Protein AF-A0A7S4BC93-F1 (afdb_monomer)

Structure (mmCIF, N/CA/C/O backbone):
data_AF-A0A7S4BC93-F1
#
_entry.id   AF-A0A7S4BC93-F1
#
loop_
_atom_site.group_PDB
_atom_site.id
_atom_site.type_symbol
_atom_site.label_atom_id
_atom_site.label_alt_id
_atom_site.label_comp_id
_atom_site.label_asym_id
_atom_site.label_entity_id
_atom_site.label_seq_id
_atom_site.pdbx_PDB_ins_code
_atom_site.Cartn_x
_atom_site.Cartn_y
_atom_site.Cartn_z
_atom_site.occupancy
_atom_site.B_iso_or_equiv
_atom_site.auth_seq_id
_atom_site.auth_comp_id
_atom_site.auth_asym_id
_atom_site.auth_atom_id
_atom_site.pdbx_PDB_model_num
ATOM 1 N N . GLY A 1 1 ? -11.450 -10.265 55.838 1.00 36.72 1 GLY A N 1
ATOM 2 C CA . GLY A 1 1 ? -12.808 -9.869 55.427 1.00 36.72 1 GLY A CA 1
ATOM 3 C C . GLY A 1 1 ? -12.967 -10.226 53.973 1.00 36.72 1 GLY A C 1
ATOM 4 O O . GLY A 1 1 ? -12.224 -9.696 53.162 1.00 36.72 1 GLY A O 1
ATOM 5 N N . TYR A 1 2 ? -13.838 -11.182 53.669 1.00 34.00 2 TYR A N 1
ATOM 6 C CA . TYR A 1 2 ? -14.123 -11.602 52.301 1.00 34.00 2 TYR A CA 1
ATOM 7 C C . TYR A 1 2 ? -15.066 -10.569 51.685 1.00 34.00 2 TYR A C 1
ATOM 9 O O . TYR A 1 2 ? -16.214 -10.457 52.110 1.00 34.00 2 TYR A O 1
ATOM 17 N N . TRP A 1 3 ? -14.578 -9.777 50.733 1.00 39.34 3 TRP A N 1
ATOM 18 C CA . TRP A 1 3 ? -15.448 -8.915 49.944 1.00 39.34 3 TRP A CA 1
ATOM 19 C C . TRP A 1 3 ? -16.127 -9.789 48.897 1.00 39.34 3 TRP A C 1
ATOM 21 O O . TRP A 1 3 ? -15.547 -10.129 47.869 1.00 39.34 3 TRP A O 1
ATOM 31 N N . VAL A 1 4 ? -17.359 -10.190 49.198 1.00 39.31 4 VAL A N 1
ATOM 32 C CA . VAL A 1 4 ? -18.302 -10.693 48.202 1.00 39.31 4 VAL A CA 1
ATOM 33 C C . VAL A 1 4 ? -18.601 -9.506 47.290 1.00 39.31 4 VAL A C 1
ATOM 35 O O . VAL A 1 4 ? -19.403 -8.637 47.630 1.00 39.31 4 VAL A O 1
ATOM 38 N N . GLY A 1 5 ? -17.869 -9.410 46.181 1.00 39.06 5 GLY A N 1
ATOM 39 C CA . GLY A 1 5 ? -18.096 -8.411 45.148 1.00 39.06 5 GLY A CA 1
ATOM 40 C C . GLY A 1 5 ? -19.464 -8.649 44.530 1.00 39.06 5 GLY A C 1
ATOM 41 O O . GLY A 1 5 ? -19.600 -9.426 43.592 1.00 39.06 5 GLY A O 1
ATOM 42 N N . GLN A 1 6 ? -20.489 -8.000 45.085 1.00 41.88 6 GLN A N 1
ATOM 43 C CA . GLN A 1 6 ? -21.741 -7.758 44.387 1.00 41.88 6 GLN A CA 1
ATOM 44 C C . GLN A 1 6 ? -21.374 -7.141 43.040 1.00 41.88 6 GLN A C 1
ATOM 46 O O . GLN A 1 6 ? -20.970 -5.979 42.982 1.00 41.88 6 GLN A O 1
ATOM 51 N N . GLY A 1 7 ? -21.488 -7.933 41.974 1.00 43.62 7 GLY A N 1
ATOM 52 C CA . GLY A 1 7 ? -21.451 -7.456 40.603 1.00 43.62 7 GLY A CA 1
ATOM 53 C C . GLY A 1 7 ? -22.615 -6.499 40.411 1.00 43.62 7 GLY A C 1
ATOM 54 O O . GLY A 1 7 ? -23.691 -6.892 39.967 1.00 43.62 7 GLY A O 1
ATOM 55 N N . ARG A 1 8 ? -22.430 -5.237 40.810 1.00 50.50 8 ARG A N 1
ATOM 56 C CA . ARG A 1 8 ? -23.274 -4.152 40.336 1.00 50.50 8 ARG A CA 1
ATOM 57 C C . ARG A 1 8 ? -23.155 -4.219 38.825 1.00 50.50 8 ARG A C 1
ATOM 59 O O . ARG A 1 8 ? -22.052 -4.081 38.304 1.00 50.50 8 ARG A O 1
ATOM 66 N N . LEU A 1 9 ? -24.280 -4.470 38.161 1.00 54.12 9 LEU A N 1
ATOM 67 C CA . LEU A 1 9 ? -24.462 -4.266 36.729 1.00 54.12 9 LEU A CA 1
ATOM 68 C C . LEU A 1 9 ? -24.200 -2.780 36.459 1.00 54.12 9 LEU A C 1
ATOM 70 O O . LEU A 1 9 ? -25.117 -1.960 36.439 1.00 54.12 9 LEU A O 1
ATOM 74 N N . MET A 1 10 ? -22.924 -2.408 36.406 1.00 65.25 10 MET A N 1
ATOM 75 C CA . MET A 1 10 ? -22.499 -1.068 36.072 1.00 65.25 10 MET A CA 1
ATOM 76 C C . MET A 1 10 ? -22.606 -0.979 34.568 1.00 65.25 10 MET A C 1
ATOM 78 O O . MET A 1 10 ? -21.968 -1.720 33.827 1.00 65.25 10 MET A O 1
ATOM 82 N N . VAL A 1 11 ? -23.498 -0.105 34.143 1.00 79.12 11 VAL A N 1
ATOM 83 C CA . VAL A 1 11 ? -23.657 0.259 32.752 1.00 79.12 11 VAL A CA 1
ATOM 84 C C . VAL A 1 11 ? -22.346 0.916 32.313 1.00 79.12 11 VAL A C 1
ATOM 86 O O . VAL A 1 11 ? -21.963 1.948 32.860 1.00 79.12 11 VAL A O 1
ATOM 89 N N . VAL A 1 12 ? -21.637 0.290 31.377 1.00 86.69 12 VAL A N 1
ATOM 90 C CA . VAL A 1 12 ? -20.349 0.770 30.868 1.00 86.69 12 VAL A CA 1
ATOM 91 C C . VAL A 1 12 ? -20.496 1.277 29.444 1.00 86.69 12 VAL A C 1
ATOM 93 O O . VAL A 1 12 ? -21.192 0.692 28.610 1.00 86.69 12 VAL A O 1
ATOM 96 N N . TRP A 1 13 ? -19.806 2.372 29.165 1.00 87.25 13 TRP A N 1
ATOM 97 C CA . TRP A 1 13 ? -19.672 2.957 27.843 1.00 87.25 13 TRP A CA 1
ATOM 98 C C . TRP A 1 13 ? -18.297 2.621 27.283 1.00 87.25 13 TRP A C 1
ATOM 100 O O . TRP A 1 13 ? -17.294 2.724 27.984 1.00 87.25 13 TRP A O 1
ATOM 110 N N . PHE A 1 14 ? -18.230 2.223 26.021 1.00 86.69 14 PHE A N 1
ATOM 111 C CA . PHE A 1 14 ? -16.978 1.868 25.352 1.00 86.69 14 PHE A CA 1
ATOM 112 C C . PHE A 1 14 ? -17.053 2.226 23.867 1.00 86.69 14 PHE A C 1
ATOM 114 O O . PHE A 1 14 ? -18.133 2.437 23.313 1.00 86.69 14 PHE A O 1
ATOM 121 N N . CYS A 1 15 ? -15.902 2.290 23.204 1.00 86.38 15 CYS A N 1
ATOM 122 C CA . CYS A 1 15 ? -15.850 2.563 21.769 1.00 86.38 15 CYS A CA 1
ATOM 123 C C . CYS A 1 15 ? -16.003 1.294 20.942 1.00 86.38 15 CYS A C 1
ATOM 125 O O . CYS A 1 15 ? -15.464 0.246 21.297 1.00 86.38 15 CYS A O 1
ATOM 127 N N . GLY A 1 16 ? -16.705 1.393 19.814 1.00 81.69 16 GLY A N 1
ATOM 128 C CA . GLY A 1 16 ? -16.973 0.257 18.938 1.00 81.69 16 GLY A CA 1
ATOM 129 C C . GLY A 1 16 ? -15.733 -0.264 18.220 1.00 81.69 16 GLY A C 1
ATOM 130 O O . GLY A 1 16 ? -15.499 0.076 17.069 1.00 81.69 16 GLY A O 1
ATOM 131 N N . ARG A 1 17 ? -14.927 -1.095 18.880 1.00 77.38 17 ARG A N 1
ATOM 132 C CA . ARG A 1 17 ? -13.741 -1.723 18.279 1.00 77.38 17 ARG A CA 1
ATOM 133 C C . ARG A 1 17 ? -14.028 -3.169 17.851 1.00 77.38 17 ARG A C 1
ATOM 135 O O . ARG A 1 17 ? -14.886 -3.826 18.444 1.00 77.38 17 ARG A O 1
ATOM 142 N N . PRO A 1 18 ? -13.306 -3.700 16.850 1.00 73.56 18 PRO A N 1
ATOM 143 C CA . PRO A 1 18 ? -13.462 -5.092 16.424 1.00 73.56 18 PRO A CA 1
ATOM 144 C C . PRO A 1 18 ? -13.086 -6.107 17.521 1.00 73.56 18 PRO A C 1
ATOM 146 O O . PRO A 1 18 ? -13.543 -7.242 17.493 1.00 73.56 18 PRO A O 1
ATOM 149 N N . GLU A 1 19 ? -12.308 -5.726 18.539 1.00 76.25 19 GLU A N 1
ATOM 150 C CA . GLU A 1 19 ? -12.000 -6.627 19.666 1.00 76.25 19 GLU A CA 1
ATOM 151 C C . GLU A 1 19 ? -13.231 -6.977 20.525 1.00 76.25 19 GLU A C 1
ATOM 153 O O . GLU A 1 19 ? -13.278 -8.026 21.175 1.00 76.25 19 GLU A O 1
ATOM 158 N N . VAL A 1 20 ? -14.242 -6.105 20.536 1.00 77.19 20 VAL A N 1
ATOM 159 C CA . VAL A 1 20 ? -15.480 -6.298 21.304 1.00 77.19 20 VAL A CA 1
ATOM 160 C C . VAL A 1 20 ? -16.649 -6.731 20.430 1.00 77.19 20 VAL A C 1
ATOM 162 O O . VAL A 1 20 ? -17.611 -7.259 20.975 1.00 77.19 20 VAL A O 1
ATOM 165 N N . SER A 1 21 ? -16.568 -6.634 19.096 1.00 75.00 21 SER A N 1
ATOM 166 C CA . SER A 1 21 ? -17.629 -7.145 18.208 1.00 75.00 21 SER A CA 1
ATOM 167 C C . SER A 1 21 ? -17.919 -8.626 18.443 1.00 75.00 21 SER A C 1
ATOM 169 O O . SER A 1 21 ? -19.072 -9.046 18.365 1.00 75.00 21 SER A O 1
ATOM 171 N N . SER A 1 22 ? -16.905 -9.410 18.820 1.00 77.56 22 SER A N 1
ATOM 172 C CA . SER A 1 22 ? -17.056 -10.828 19.169 1.00 77.56 22 SER A CA 1
ATOM 173 C C . SER A 1 22 ? -17.971 -11.065 20.378 1.00 77.56 22 SER A C 1
ATOM 175 O O . SER A 1 22 ? -18.609 -12.109 20.452 1.00 77.56 22 SER A O 1
ATOM 177 N N . LEU A 1 23 ? -18.091 -10.102 21.300 1.00 76.25 23 LEU A N 1
ATOM 178 C CA . LEU A 1 23 ? -19.018 -10.177 22.443 1.00 76.25 23 LEU A CA 1
ATOM 179 C C . LEU A 1 23 ? -20.466 -9.872 22.054 1.00 76.25 23 LEU A C 1
ATOM 181 O O . LEU A 1 23 ? -21.392 -10.281 22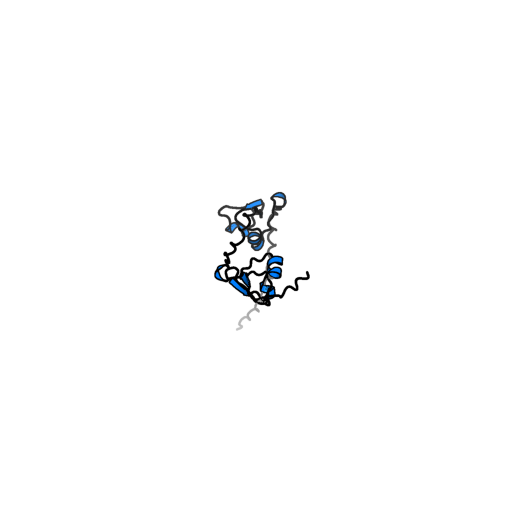.746 1.00 76.25 23 LEU A O 1
ATOM 185 N N . PHE A 1 24 ? -20.665 -9.183 20.931 1.00 74.50 24 PHE A N 1
ATOM 186 C CA . PHE A 1 24 ? -21.976 -8.815 20.397 1.00 74.50 24 PHE A CA 1
ATOM 187 C C . PHE A 1 24 ? -22.377 -9.702 19.212 1.00 74.50 24 PHE A C 1
ATOM 189 O O . PHE A 1 24 ? -23.042 -9.247 18.284 1.00 74.50 24 PHE A O 1
ATOM 196 N N . GLY A 1 25 ? -21.930 -10.963 19.203 1.00 73.38 25 GLY A N 1
ATOM 197 C CA . GLY A 1 25 ? -22.272 -11.920 18.147 1.00 73.38 25 GLY A CA 1
ATOM 198 C C . GLY A 1 25 ? -21.708 -11.561 16.769 1.00 73.38 25 GLY A C 1
ATOM 199 O O . GLY A 1 25 ? -22.291 -11.933 15.757 1.00 73.38 25 GLY A O 1
ATOM 200 N N . GLY A 1 26 ? -20.603 -10.812 16.717 1.00 70.56 26 GLY A N 1
ATOM 201 C CA . GLY A 1 26 ? -19.982 -10.369 15.467 1.00 70.56 26 GLY A CA 1
ATOM 202 C C . GLY A 1 26 ? -20.591 -9.095 14.878 1.00 70.56 26 GLY A C 1
ATOM 203 O O . GLY A 1 26 ? -20.310 -8.771 13.726 1.00 70.56 26 GLY A O 1
ATOM 204 N N . ALA A 1 27 ? -21.407 -8.358 15.639 1.00 75.88 27 ALA A N 1
ATOM 205 C CA . ALA A 1 27 ? -21.952 -7.082 15.186 1.00 75.88 27 ALA A CA 1
ATOM 206 C C . ALA A 1 27 ? -20.828 -6.101 14.811 1.00 75.88 27 ALA A C 1
ATOM 208 O O . ALA A 1 27 ? -19.894 -5.880 15.582 1.00 75.88 27 ALA A O 1
ATOM 209 N N . GLN A 1 28 ? -20.924 -5.486 13.630 1.00 76.31 28 GLN A N 1
ATOM 210 C CA . GLN A 1 28 ? -19.948 -4.500 13.173 1.00 76.31 28 GLN A CA 1
ATOM 211 C C . GLN A 1 28 ? -20.137 -3.189 13.949 1.00 76.31 28 GLN A C 1
ATOM 213 O O . GLN A 1 28 ? -21.048 -2.406 13.679 1.00 76.31 28 GLN A O 1
ATOM 218 N N . LEU A 1 29 ? -19.286 -2.965 14.948 1.00 81.00 29 LEU A N 1
ATOM 219 C CA . LEU A 1 29 ? -19.293 -1.752 15.761 1.00 81.00 29 LEU A CA 1
ATOM 220 C C . LEU A 1 29 ? -18.379 -0.695 15.129 1.00 81.00 29 LEU A C 1
ATOM 222 O O . LEU A 1 29 ? -17.313 -1.014 14.605 1.00 81.00 29 LEU A O 1
ATOM 226 N N . SER A 1 30 ? -18.799 0.571 15.157 1.00 78.75 30 SER A N 1
ATOM 227 C CA . SER A 1 30 ? -18.017 1.680 14.605 1.00 78.75 30 SER A CA 1
ATOM 228 C C . SER A 1 30 ? -17.053 2.254 15.653 1.00 78.75 30 SER A C 1
ATOM 230 O O . SER A 1 30 ? -17.512 2.647 16.728 1.00 78.75 30 SER A O 1
ATOM 232 N N . PRO A 1 31 ? -15.754 2.428 15.348 1.00 75.75 31 PRO A N 1
ATOM 233 C CA . PRO A 1 31 ? -14.762 2.902 16.326 1.00 75.75 31 PRO A CA 1
ATOM 234 C C . PRO A 1 31 ? -14.976 4.353 16.756 1.00 75.75 31 PRO A C 1
ATOM 236 O O . PRO A 1 31 ? -14.424 4.789 17.758 1.00 75.75 31 PRO A O 1
ATOM 239 N N . THR A 1 32 ? -15.802 5.092 16.019 1.00 74.62 32 THR A N 1
ATOM 240 C CA . THR A 1 32 ? -16.170 6.490 16.267 1.00 74.62 32 THR A CA 1
ATOM 241 C C . THR A 1 32 ? -17.426 6.646 17.124 1.00 74.62 32 THR A C 1
ATOM 243 O O . THR A 1 32 ? -17.792 7.771 17.458 1.00 74.62 32 THR A O 1
ATOM 246 N N . LYS A 1 33 ? -18.111 5.549 17.472 1.00 82.00 33 LYS A N 1
ATOM 247 C CA . LYS A 1 33 ? -19.345 5.578 18.264 1.00 82.00 33 LYS A CA 1
ATOM 248 C C . LYS A 1 33 ? -19.138 4.974 19.646 1.00 82.00 33 LYS A C 1
ATOM 250 O O . LYS A 1 33 ? -18.465 3.957 19.806 1.00 82.00 33 LYS A O 1
ATOM 255 N N . CYS A 1 34 ? -19.783 5.611 20.617 1.00 85.62 34 CYS A N 1
ATOM 256 C CA . CYS A 1 34 ? -19.936 5.112 21.972 1.00 85.62 34 CYS A CA 1
ATOM 257 C C . CYS A 1 34 ? -21.081 4.107 22.023 1.00 85.62 34 CYS A C 1
ATOM 259 O O . CYS A 1 34 ? -22.195 4.402 21.585 1.00 85.62 34 CYS A O 1
ATOM 261 N N . TYR A 1 35 ? -20.801 2.934 22.569 1.00 86.00 35 TYR A N 1
ATOM 262 C CA . TYR A 1 35 ? -21.761 1.863 22.766 1.00 86.00 35 TYR A CA 1
ATOM 263 C C . TYR A 1 35 ? -21.952 1.611 24.250 1.00 86.00 35 TYR A C 1
ATOM 265 O O . TYR A 1 35 ? -21.020 1.735 25.045 1.00 86.00 35 TYR A O 1
ATOM 273 N N . LEU A 1 36 ? -23.183 1.253 24.591 1.00 86.69 36 LEU A N 1
ATOM 274 C CA . LEU A 1 36 ? -23.588 0.909 25.936 1.00 86.69 36 LEU A CA 1
ATOM 275 C C . LEU A 1 36 ? -23.567 -0.603 26.110 1.00 86.69 36 LEU A C 1
ATOM 277 O O . LEU A 1 36 ? -24.177 -1.315 25.313 1.00 86.69 36 LEU A O 1
ATOM 281 N N . SER A 1 37 ? -22.929 -1.090 27.168 1.00 81.44 37 SER A N 1
ATOM 282 C CA . SER A 1 37 ? -23.080 -2.475 27.605 1.00 81.44 37 SER A CA 1
ATOM 283 C C . SER A 1 37 ? -23.462 -2.530 29.073 1.00 81.44 37 SER A C 1
ATOM 285 O O . SER A 1 37 ? -22.861 -1.868 29.912 1.00 81.44 37 SER A O 1
ATOM 287 N N . ALA A 1 38 ? -24.465 -3.347 29.378 1.00 81.12 38 ALA A N 1
ATOM 288 C CA . ALA A 1 38 ? -24.804 -3.729 30.746 1.00 81.12 38 ALA A CA 1
ATOM 289 C C . ALA A 1 38 ? -24.367 -5.171 31.063 1.00 81.12 38 ALA A C 1
ATOM 291 O O . ALA A 1 38 ? -24.518 -5.622 32.194 1.00 81.12 38 ALA A O 1
ATOM 292 N N . THR A 1 39 ? -23.868 -5.903 30.062 1.00 78.44 39 THR A N 1
ATOM 293 C CA . THR A 1 39 ? -23.514 -7.325 30.165 1.00 78.44 39 THR A CA 1
ATOM 294 C C . THR A 1 39 ? -22.013 -7.558 30.283 1.00 78.44 39 THR A C 1
ATOM 296 O O . THR A 1 39 ? -21.605 -8.623 30.731 1.00 78.44 39 THR A O 1
ATOM 299 N N . ILE A 1 40 ? -21.198 -6.581 29.883 1.00 77.94 40 ILE A N 1
ATOM 300 C CA . ILE A 1 40 ? -19.736 -6.675 29.878 1.00 77.94 40 ILE A CA 1
ATOM 301 C C . ILE A 1 40 ? -19.190 -5.985 31.127 1.00 77.94 40 ILE A C 1
ATOM 303 O O . ILE A 1 40 ? -19.606 -4.875 31.461 1.00 77.94 40 ILE A O 1
ATOM 307 N N . THR A 1 41 ? -18.249 -6.633 31.809 1.00 82.25 41 THR A N 1
ATOM 308 C CA . THR A 1 41 ? -17.568 -6.066 32.976 1.00 82.25 41 THR A CA 1
ATOM 309 C C . THR A 1 41 ? -16.392 -5.186 32.557 1.00 82.25 41 THR A C 1
ATOM 311 O O . THR A 1 41 ? -15.782 -5.370 31.504 1.00 82.25 41 THR A O 1
ATOM 314 N N . THR A 1 42 ? -16.034 -4.229 33.411 1.00 82.75 42 THR A N 1
ATOM 315 C CA . THR A 1 42 ? -14.859 -3.370 33.205 1.00 82.75 42 THR A CA 1
ATOM 316 C C . THR A 1 42 ? -13.561 -4.172 33.113 1.00 82.75 42 THR A C 1
ATOM 318 O O . THR A 1 42 ? -12.684 -3.808 32.341 1.00 82.75 42 THR A O 1
ATOM 321 N N . ASP A 1 43 ? -13.465 -5.277 33.857 1.00 82.69 43 ASP A N 1
ATOM 322 C CA . ASP A 1 43 ? -12.323 -6.198 33.848 1.00 82.69 43 ASP A CA 1
ATOM 323 C C . ASP A 1 43 ? -12.145 -6.884 32.482 1.00 82.69 43 ASP A C 1
ATOM 325 O O . ASP A 1 43 ? -11.041 -6.945 31.952 1.00 82.69 43 ASP A O 1
ATOM 329 N N . GLU A 1 44 ? -13.244 -7.301 31.841 1.00 83.19 44 GLU A N 1
ATOM 330 C CA . GLU A 1 44 ? -13.200 -7.919 30.510 1.00 83.19 44 GLU A CA 1
ATOM 331 C C . GLU A 1 44 ? -12.794 -6.921 29.414 1.00 83.19 44 GLU A C 1
ATOM 333 O O . GLU A 1 44 ? -12.141 -7.292 28.434 1.00 83.19 44 GLU A O 1
ATOM 338 N N . LEU A 1 45 ? -13.152 -5.645 29.585 1.00 80.56 45 LEU A N 1
ATOM 339 C CA . LEU A 1 45 ? -12.695 -4.560 28.716 1.00 80.56 45 LEU A CA 1
ATOM 340 C C . LEU A 1 45 ? -11.208 -4.260 28.953 1.00 80.56 45 LEU A C 1
ATOM 342 O O . LEU A 1 45 ? -10.445 -4.189 27.989 1.00 80.56 45 LEU A O 1
ATOM 346 N N . ASP A 1 46 ? -10.774 -4.150 30.208 1.00 82.44 46 ASP A N 1
ATOM 347 C CA . ASP A 1 46 ? -9.379 -3.866 30.570 1.00 82.44 46 ASP A CA 1
ATOM 348 C C . ASP A 1 46 ? -8.424 -4.982 30.114 1.00 82.44 46 ASP A C 1
ATOM 350 O O . ASP A 1 46 ? -7.406 -4.706 29.479 1.00 82.44 46 ASP A O 1
ATOM 354 N N . ALA A 1 47 ? -8.825 -6.248 30.274 1.00 83.50 47 ALA A N 1
ATOM 355 C CA . ALA A 1 47 ? -8.092 -7.417 29.780 1.00 83.50 47 ALA A CA 1
ATOM 356 C C . ALA A 1 47 ? -7.869 -7.401 28.256 1.00 83.50 47 ALA A C 1
ATOM 358 O O . ALA A 1 47 ? -6.953 -8.046 27.745 1.00 83.50 47 ALA A O 1
ATOM 359 N N . ARG A 1 48 ? -8.696 -6.657 27.515 1.00 79.00 48 ARG A N 1
ATOM 360 C CA . ARG A 1 48 ? -8.593 -6.467 26.059 1.00 79.00 48 ARG A CA 1
ATOM 361 C C . ARG A 1 48 ? -7.945 -5.136 25.680 1.00 79.00 48 ARG A C 1
ATOM 363 O O . ARG A 1 48 ? -7.968 -4.764 24.510 1.00 79.00 48 ARG A O 1
ATOM 370 N N . GLY A 1 49 ? -7.406 -4.398 26.651 1.00 80.88 49 GLY A N 1
ATOM 371 C CA . GLY A 1 49 ? -6.836 -3.066 26.449 1.00 80.88 49 GLY A CA 1
ATOM 372 C C . GLY A 1 49 ? -7.871 -2.030 26.007 1.00 80.88 49 GLY A C 1
ATOM 373 O O . GLY A 1 49 ? -7.527 -1.047 25.345 1.00 80.88 49 GLY A O 1
ATOM 374 N N . MET A 1 50 ? -9.150 -2.251 26.315 1.00 78.75 50 MET A N 1
ATOM 375 C CA . MET A 1 50 ? -10.234 -1.361 25.923 1.00 78.75 50 MET A CA 1
ATOM 376 C C . MET A 1 50 ? -10.435 -0.265 26.956 1.00 78.75 50 MET A C 1
ATOM 378 O O . MET A 1 50 ? -10.585 -0.511 28.151 1.00 78.75 50 MET A O 1
ATOM 382 N N . ARG A 1 51 ? -10.529 0.969 26.465 1.00 83.25 51 ARG A N 1
ATOM 383 C CA . ARG A 1 51 ? -10.920 2.103 27.294 1.00 83.25 51 ARG A CA 1
ATOM 384 C C . ARG A 1 51 ? -12.439 2.097 27.483 1.00 83.25 51 ARG A C 1
ATOM 386 O O . ARG A 1 51 ? -13.186 1.951 26.512 1.00 83.25 51 ARG A O 1
ATOM 393 N N . TRP A 1 52 ? -12.869 2.257 28.728 1.00 86.19 52 TRP A N 1
ATOM 394 C CA . TRP A 1 52 ? -14.270 2.270 29.129 1.00 86.19 52 TRP A CA 1
ATOM 395 C C . TRP A 1 52 ? -14.564 3.473 30.025 1.00 86.19 52 TRP A C 1
ATOM 397 O O . TRP A 1 52 ? -13.659 4.053 30.627 1.00 86.19 52 TRP A O 1
ATOM 407 N N . TRP A 1 53 ? -15.835 3.853 30.088 1.00 87.38 53 TRP A N 1
ATOM 408 C CA . TRP A 1 53 ? -16.328 5.001 30.839 1.00 87.38 53 TRP A CA 1
ATOM 409 C C . TRP A 1 53 ? -17.617 4.652 31.575 1.00 87.38 53 TRP A C 1
ATOM 411 O O . TRP A 1 53 ? -18.425 3.855 31.101 1.00 87.38 53 TRP A O 1
ATOM 421 N N . SER A 1 54 ? -17.828 5.274 32.729 1.00 85.56 54 SER A N 1
ATOM 422 C CA . SER A 1 54 ? -19.069 5.164 33.506 1.00 85.56 54 SER A CA 1
ATOM 423 C C . SER A 1 54 ? -20.219 6.003 32.944 1.00 85.56 54 SER A C 1
ATOM 425 O O . SER A 1 54 ? -21.374 5.752 33.281 1.00 85.56 54 SER A O 1
ATOM 427 N N . SER A 1 55 ? -19.921 6.972 32.075 1.00 81.62 55 SER A N 1
ATOM 428 C CA . SER A 1 55 ? -20.893 7.943 31.562 1.00 81.62 55 SER A 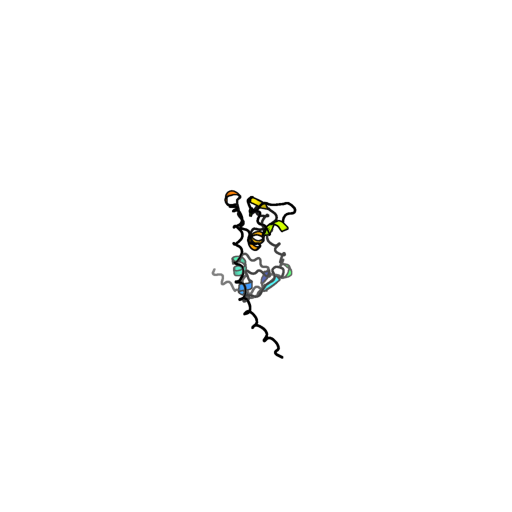CA 1
ATOM 429 C C . SER A 1 55 ? -20.750 8.139 30.053 1.00 81.62 55 SER A C 1
ATOM 431 O O . SER A 1 55 ? -19.645 8.074 29.511 1.00 81.62 55 SER A O 1
ATOM 433 N N . GLN A 1 56 ? -21.861 8.445 29.376 1.00 80.19 56 GLN A N 1
ATOM 434 C CA . GLN A 1 56 ? -21.861 8.727 27.939 1.00 80.19 56 GLN A CA 1
ATOM 435 C C . GLN A 1 56 ? -21.050 9.983 27.605 1.00 80.19 56 GLN A C 1
ATOM 437 O O . GLN A 1 56 ? -20.285 9.975 26.647 1.00 80.19 56 GLN A O 1
ATOM 442 N N . ASP A 1 57 ? -21.180 11.040 28.407 1.00 80.56 57 ASP A N 1
ATOM 443 C CA . ASP A 1 57 ? -20.485 12.319 28.204 1.00 80.56 57 ASP A CA 1
ATOM 444 C C . ASP A 1 57 ? -18.960 12.209 28.345 1.00 80.56 57 ASP A C 1
ATOM 446 O O . ASP A 1 57 ? -18.201 12.991 27.769 1.00 80.56 57 ASP A O 1
ATOM 450 N N . GLU A 1 58 ? -18.501 11.214 29.104 1.00 82.25 58 GLU A N 1
ATOM 451 C CA . GLU A 1 58 ? -17.081 10.906 29.262 1.00 82.25 58 GLU A CA 1
ATOM 452 C C . GLU A 1 58 ? -16.553 10.039 28.118 1.00 82.25 58 GLU A C 1
ATOM 454 O O . GLU A 1 58 ? -15.346 10.031 27.854 1.00 82.25 58 GLU A O 1
ATOM 459 N N . CYS A 1 59 ? -17.445 9.340 27.412 1.00 82.38 59 CYS A N 1
ATOM 460 C CA . CYS A 1 59 ? -17.076 8.481 26.309 1.00 82.38 59 CYS A CA 1
ATOM 461 C C . CYS A 1 59 ? -16.551 9.311 25.136 1.00 82.38 59 CYS A C 1
ATOM 463 O O . CYS A 1 59 ? -17.282 9.957 24.384 1.00 82.38 59 CYS A O 1
ATOM 465 N N . ARG A 1 60 ? -15.227 9.281 24.980 1.00 80.94 60 ARG A N 1
ATOM 466 C CA . ARG A 1 60 ? -14.512 9.961 23.904 1.00 80.94 60 ARG A CA 1
ATOM 467 C C . ARG A 1 60 ? -13.921 8.934 22.964 1.00 80.94 60 ARG A C 1
ATOM 469 O O . ARG A 1 60 ? -12.744 8.582 23.058 1.00 80.94 60 ARG A O 1
ATOM 476 N N . CYS A 1 61 ? -14.748 8.497 22.023 1.00 78.06 61 CYS A N 1
ATOM 477 C CA . CYS A 1 61 ? -14.286 7.755 20.862 1.00 78.06 61 CYS A CA 1
ATOM 478 C C . CYS A 1 61 ? -13.589 8.710 19.911 1.00 78.06 61 CYS A C 1
ATOM 480 O O . CYS A 1 61 ? -14.175 9.242 18.971 1.00 78.06 61 CYS A O 1
ATOM 482 N N . VAL A 1 62 ? -12.320 8.974 20.214 1.00 67.56 62 VAL A N 1
ATOM 483 C CA . VAL A 1 62 ? -11.435 9.653 19.277 1.00 67.56 62 VAL A CA 1
ATOM 484 C C . VAL A 1 62 ? -11.395 8.766 18.034 1.00 67.56 62 VAL A C 1
ATOM 486 O O . VAL A 1 62 ? -11.173 7.560 18.197 1.00 67.56 62 VAL A O 1
ATOM 4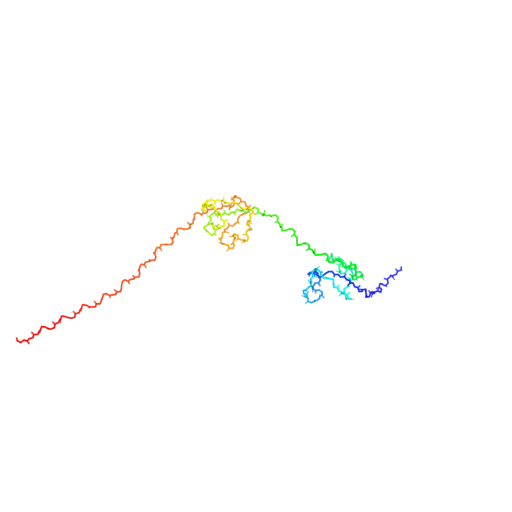89 N N . PRO A 1 63 ? -11.631 9.304 16.820 1.00 57.94 63 PRO A N 1
ATOM 490 C CA . PRO A 1 63 ? -11.349 8.551 15.611 1.00 57.94 63 PRO A CA 1
ATOM 491 C C . PRO A 1 63 ? -9.929 8.036 15.775 1.00 57.94 63 PRO A C 1
ATOM 493 O O . PRO A 1 63 ? -9.001 8.829 15.926 1.00 57.94 63 PRO A O 1
ATOM 496 N N . THR A 1 64 ? -9.775 6.716 15.874 1.00 52.12 64 THR A N 1
ATOM 497 C CA . THR A 1 64 ? -8.449 6.120 15.857 1.00 52.12 64 THR A CA 1
ATOM 498 C C . THR A 1 64 ? -7.910 6.540 14.509 1.00 52.12 64 THR A C 1
ATOM 500 O O . THR A 1 64 ? -8.412 6.077 13.483 1.00 52.12 64 THR A O 1
ATOM 503 N N . THR A 1 65 ? -7.015 7.530 14.498 1.00 50.62 65 THR A N 1
ATOM 504 C CA . THR A 1 65 ? -6.322 7.917 13.282 1.00 50.62 65 THR A CA 1
ATOM 505 C C . THR A 1 65 ? -5.815 6.608 12.699 1.00 50.62 65 THR A C 1
ATOM 507 O O . THR A 1 65 ? -5.230 5.819 13.457 1.00 50.62 65 THR A O 1
ATOM 510 N N . PRO A 1 66 ? -6.134 6.299 11.427 1.00 52.91 66 PRO A N 1
ATOM 511 C CA . PRO A 1 66 ? -5.613 5.092 10.814 1.00 52.91 66 PRO A CA 1
ATOM 512 C C . PRO A 1 66 ? -4.108 5.061 11.099 1.00 52.91 66 PRO A C 1
ATOM 514 O O . PRO A 1 66 ? -3.484 6.133 11.089 1.00 52.91 66 PRO A O 1
ATOM 517 N N . PRO A 1 67 ? -3.547 3.892 11.468 1.00 51.81 67 PRO A N 1
ATOM 518 C CA . PRO A 1 67 ? -2.123 3.795 11.747 1.00 51.81 67 PRO A CA 1
ATOM 519 C C . PRO A 1 67 ? -1.373 4.492 10.608 1.00 51.81 67 PRO A C 1
ATOM 521 O O . PRO A 1 67 ? -1.797 4.343 9.457 1.00 51.81 67 PRO A O 1
ATOM 524 N N . PRO A 1 68 ? -0.342 5.305 10.908 1.00 50.94 68 PRO A N 1
ATOM 525 C CA . PRO A 1 68 ? 0.404 5.988 9.864 1.00 50.94 68 PRO A CA 1
ATOM 526 C C . PRO A 1 68 ? 0.801 4.933 8.839 1.00 50.94 68 PRO A C 1
ATOM 528 O O . PRO A 1 68 ? 1.377 3.909 9.220 1.00 50.94 68 PRO A O 1
ATOM 531 N N . SER A 1 69 ? 0.409 5.141 7.576 1.00 52.97 69 SER A N 1
ATOM 532 C CA . SER A 1 69 ? 0.799 4.238 6.500 1.00 52.97 69 SER A CA 1
ATOM 533 C C . SER A 1 69 ? 2.300 3.994 6.637 1.00 52.97 69 SER A C 1
ATOM 535 O O . SER A 1 69 ? 3.040 4.966 6.841 1.00 52.97 69 SER A O 1
ATOM 537 N N . PRO A 1 70 ? 2.753 2.727 6.622 1.00 57.72 70 PRO A N 1
ATOM 538 C CA . PRO A 1 70 ? 4.171 2.438 6.732 1.00 57.72 70 PRO A CA 1
ATOM 539 C C . PRO A 1 70 ? 4.920 3.280 5.693 1.00 57.72 70 PRO A C 1
ATOM 541 O O . PRO A 1 70 ? 4.379 3.516 4.607 1.00 57.72 70 PRO A O 1
ATOM 544 N N . PRO A 1 71 ? 6.127 3.775 6.021 1.00 61.38 71 PRO A N 1
ATOM 545 C CA . PRO A 1 71 ? 6.880 4.580 5.079 1.00 61.38 71 PRO A CA 1
ATOM 546 C C . PRO A 1 71 ? 7.032 3.807 3.764 1.00 61.38 71 PRO A C 1
ATOM 548 O O . PRO A 1 71 ? 7.161 2.576 3.810 1.00 61.38 71 PRO A O 1
ATOM 551 N N . PRO A 1 72 ? 7.010 4.508 2.618 1.00 63.72 72 PRO A N 1
ATOM 552 C CA . PRO A 1 72 ? 7.192 3.892 1.315 1.00 63.72 72 PRO A CA 1
ATOM 553 C C . PRO A 1 72 ? 8.410 2.972 1.342 1.00 63.72 72 PRO A C 1
ATOM 555 O O . PRO A 1 72 ? 9.542 3.412 1.571 1.00 63.72 72 PRO A O 1
ATOM 558 N N . GLN A 1 73 ? 8.169 1.669 1.203 1.00 73.50 73 GLN A N 1
ATOM 559 C CA . GLN A 1 73 ? 9.249 0.699 1.237 1.00 73.50 73 GLN A CA 1
ATOM 560 C C . GLN A 1 73 ? 9.989 0.782 -0.087 1.00 73.50 73 GLN A C 1
ATOM 562 O O . GLN A 1 73 ? 9.375 0.717 -1.147 1.00 73.50 73 GLN A O 1
ATOM 567 N N . LYS A 1 74 ? 11.315 0.920 -0.019 1.00 84.12 74 LYS A N 1
ATOM 568 C CA . LYS A 1 74 ? 12.153 0.825 -1.209 1.00 84.12 74 LYS A CA 1
ATOM 569 C C . LYS A 1 74 ? 11.970 -0.566 -1.804 1.00 84.12 74 LYS A C 1
ATOM 571 O O . LYS A 1 74 ? 12.394 -1.547 -1.193 1.00 84.12 74 LYS A O 1
ATOM 576 N N . ILE A 1 75 ? 11.371 -0.638 -2.980 1.00 87.69 75 ILE A N 1
ATOM 577 C CA . ILE A 1 75 ? 11.254 -1.881 -3.735 1.00 87.69 75 ILE A CA 1
ATOM 578 C C . ILE A 1 75 ? 12.192 -1.853 -4.932 1.00 87.69 75 ILE A C 1
ATOM 580 O O . ILE A 1 75 ? 12.509 -0.783 -5.452 1.00 87.69 75 ILE A O 1
ATOM 584 N N . TYR A 1 76 ? 12.619 -3.031 -5.366 1.00 88.12 76 TYR A N 1
ATOM 585 C CA . TYR A 1 76 ? 13.416 -3.238 -6.569 1.00 88.12 76 TYR A CA 1
ATOM 586 C C . TYR A 1 76 ? 12.642 -4.128 -7.535 1.00 88.12 76 TYR A C 1
ATOM 588 O O . TYR A 1 76 ? 11.991 -5.074 -7.105 1.00 88.12 76 TYR A O 1
ATOM 596 N N . PHE A 1 77 ? 12.694 -3.846 -8.827 1.00 88.38 77 PHE A N 1
ATOM 597 C CA . PHE A 1 77 ? 12.009 -4.630 -9.854 1.00 88.38 77 PHE A CA 1
ATOM 598 C C . PHE A 1 77 ? 12.760 -4.510 -11.180 1.00 88.38 77 PHE A C 1
ATOM 600 O O . PHE A 1 77 ? 13.519 -3.563 -11.409 1.00 88.38 77 PHE A O 1
ATOM 607 N N . CYS A 1 78 ? 12.545 -5.477 -12.061 1.00 87.69 78 CYS A N 1
ATOM 608 C CA . CYS A 1 78 ? 13.111 -5.449 -13.405 1.00 87.69 78 CYS A CA 1
ATOM 609 C C . CYS A 1 78 ? 12.247 -4.601 -14.332 1.00 87.69 78 CYS A C 1
ATOM 611 O O . CYS A 1 78 ? 11.024 -4.594 -14.192 1.00 87.69 78 CYS A O 1
ATOM 613 N N . GLY A 1 79 ? 12.868 -3.895 -15.281 1.00 84.12 79 GLY A N 1
ATOM 614 C CA . GLY A 1 79 ? 12.180 -2.975 -16.193 1.00 84.12 79 GLY A CA 1
ATOM 615 C C . GLY A 1 79 ? 11.315 -3.659 -17.260 1.00 84.12 79 GLY A C 1
ATOM 616 O O . GLY A 1 79 ? 11.490 -3.404 -18.451 1.00 84.12 79 GLY A O 1
ATOM 617 N N . GLN A 1 80 ? 10.410 -4.552 -16.855 1.00 82.56 80 GLN A N 1
ATOM 618 C CA . GLN A 1 80 ? 9.482 -5.267 -17.734 1.00 82.56 80 GLN A CA 1
ATOM 619 C C . GLN A 1 80 ? 8.454 -4.316 -18.357 1.00 82.56 80 GLN A C 1
ATOM 621 O O . GLN A 1 80 ? 8.120 -3.288 -17.767 1.00 82.56 80 GLN A O 1
ATOM 626 N N . SER A 1 81 ? 7.935 -4.664 -19.538 1.00 82.44 81 SER A N 1
ATOM 627 C CA . SER A 1 81 ? 6.994 -3.828 -20.303 1.00 82.44 81 SER A CA 1
ATOM 628 C C . SER A 1 81 ? 5.745 -3.435 -19.518 1.00 82.44 81 SER A C 1
ATOM 630 O O . SER A 1 81 ? 5.207 -2.343 -19.700 1.00 82.44 81 SER A O 1
ATOM 632 N N . GLU A 1 82 ? 5.323 -4.295 -18.601 1.00 82.69 82 GLU A N 1
ATOM 633 C CA . GLU A 1 82 ? 4.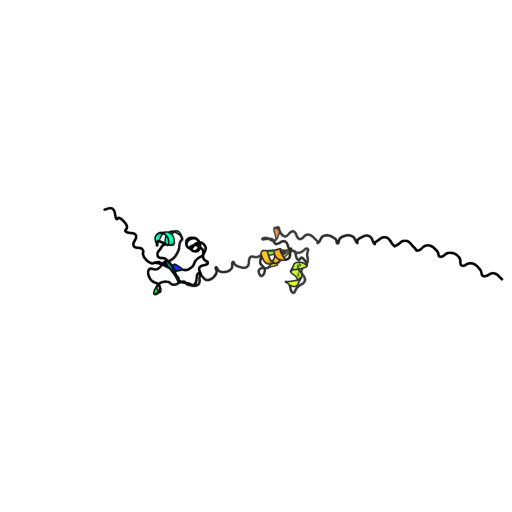126 -4.144 -17.789 1.00 82.69 82 GLU A CA 1
ATOM 634 C C . GLU A 1 82 ? 4.217 -2.932 -16.870 1.00 82.69 82 GLU A C 1
ATOM 636 O O . GLU A 1 82 ? 3.193 -2.324 -16.605 1.00 82.69 82 GLU A O 1
ATOM 641 N N . VAL A 1 83 ? 5.415 -2.512 -16.453 1.00 83.31 83 VAL A N 1
ATOM 642 C CA . VAL A 1 83 ? 5.605 -1.316 -15.614 1.00 83.31 83 VAL A CA 1
ATOM 643 C C . VAL A 1 83 ? 6.004 -0.076 -16.407 1.00 83.31 83 VAL A C 1
ATOM 645 O O . VAL A 1 83 ? 6.078 1.001 -15.833 1.00 83.31 83 VAL A O 1
ATOM 648 N N . TRP A 1 84 ? 6.226 -0.167 -17.723 1.00 84.81 84 TRP A N 1
ATOM 649 C CA . TRP A 1 84 ? 6.680 0.980 -18.529 1.00 84.81 84 TRP A CA 1
ATOM 650 C C . TRP A 1 84 ? 5.703 2.154 -18.492 1.00 84.81 84 TRP A C 1
ATOM 652 O O . TRP A 1 84 ? 6.127 3.300 -18.531 1.00 84.81 84 TRP A O 1
ATOM 662 N N . HIS A 1 85 ? 4.405 1.876 -18.373 1.00 83.38 85 HIS A N 1
ATOM 663 C CA . HIS A 1 85 ? 3.373 2.908 -18.282 1.00 83.38 85 HIS A CA 1
ATOM 664 C C . HIS A 1 85 ? 3.405 3.700 -16.963 1.00 83.38 85 HIS A C 1
ATOM 666 O O . HIS A 1 85 ? 2.746 4.732 -16.864 1.00 83.38 85 HIS A O 1
ATOM 672 N N . LEU A 1 86 ? 4.153 3.224 -15.962 1.00 83.62 86 LEU A N 1
ATOM 673 C CA . LEU A 1 86 ? 4.342 3.896 -14.678 1.00 83.62 86 LEU A CA 1
ATOM 674 C C . LEU A 1 86 ? 5.515 4.887 -14.692 1.00 83.62 86 LEU A C 1
ATOM 676 O O . LEU A 1 86 ? 5.673 5.641 -13.736 1.00 83.62 86 LEU A O 1
ATOM 680 N N . PHE A 1 87 ? 6.345 4.884 -15.743 1.00 82.88 87 PHE A N 1
ATOM 681 C CA . PHE A 1 87 ? 7.542 5.717 -15.836 1.00 82.88 87 PHE A CA 1
ATOM 682 C C . PHE A 1 87 ? 7.501 6.601 -17.086 1.00 82.88 87 PHE A C 1
ATOM 684 O O . PHE A 1 87 ? 7.358 6.116 -18.204 1.00 82.88 87 PHE A O 1
ATOM 691 N N . ASP A 1 88 ? 7.725 7.906 -16.915 1.00 82.44 88 ASP A N 1
ATOM 692 C CA . ASP A 1 88 ? 7.852 8.866 -18.026 1.00 82.44 88 ASP A CA 1
ATOM 693 C C . ASP A 1 88 ? 9.153 8.710 -18.837 1.00 82.44 88 ASP A C 1
ATOM 695 O O . ASP A 1 88 ? 9.359 9.378 -19.853 1.00 82.44 88 ASP A O 1
ATOM 699 N N . TYR A 1 89 ? 10.062 7.842 -18.390 1.00 80.31 89 TYR A N 1
ATOM 700 C CA . TYR A 1 89 ? 11.339 7.572 -19.038 1.00 80.31 89 TYR A CA 1
ATOM 701 C C . TYR A 1 89 ? 11.459 6.106 -19.444 1.00 80.31 89 TYR A C 1
ATOM 703 O O . TYR A 1 89 ? 10.848 5.206 -18.872 1.00 80.31 89 TYR A O 1
ATOM 711 N N . LYS A 1 90 ? 12.289 5.863 -20.459 1.00 79.69 90 LYS A N 1
ATOM 712 C CA . LYS A 1 90 ? 12.506 4.525 -20.999 1.00 79.69 90 LYS A CA 1
ATOM 713 C C . LYS A 1 90 ? 13.291 3.676 -19.996 1.00 79.69 90 LYS A C 1
ATOM 715 O O . LYS A 1 90 ? 14.440 3.994 -19.691 1.00 79.69 90 LYS A O 1
ATOM 720 N N . ILE A 1 91 ? 12.677 2.595 -19.526 1.00 84.25 91 ILE A N 1
ATOM 721 C CA . ILE A 1 91 ? 13.315 1.572 -18.694 1.00 84.25 91 ILE A CA 1
ATOM 722 C C . ILE A 1 91 ? 13.613 0.317 -19.517 1.00 84.25 91 ILE A C 1
ATOM 724 O O . ILE A 1 91 ? 12.925 0.020 -20.493 1.00 84.25 91 ILE A O 1
ATOM 728 N N . GLU A 1 92 ? 14.678 -0.394 -19.153 1.00 82.50 92 GLU A N 1
ATOM 729 C CA . GLU A 1 92 ? 15.150 -1.581 -19.866 1.00 82.50 92 GLU A CA 1
ATOM 730 C C . GLU A 1 92 ? 14.845 -2.867 -19.084 1.00 82.50 92 GLU A C 1
ATOM 732 O O . GLU A 1 92 ? 15.068 -2.920 -17.874 1.00 82.50 92 GLU A O 1
ATOM 737 N N . PRO A 1 93 ? 14.418 -3.951 -19.751 1.00 80.38 93 PRO A N 1
ATOM 738 C CA . PRO A 1 93 ? 14.033 -5.193 -19.075 1.00 80.38 93 PRO A CA 1
ATOM 739 C C . PRO A 1 93 ? 15.195 -5.897 -18.371 1.00 80.38 93 PRO A C 1
ATOM 741 O O . PRO A 1 93 ? 14.974 -6.664 -17.442 1.00 80.38 93 PRO A O 1
ATOM 744 N N . THR A 1 94 ? 16.432 -5.618 -18.781 1.00 81.75 94 THR A N 1
ATOM 745 C CA . THR A 1 94 ? 17.660 -6.191 -18.211 1.00 81.75 94 THR A CA 1
ATOM 746 C C . THR A 1 94 ? 18.218 -5.394 -17.037 1.00 81.75 94 THR A C 1
ATOM 748 O O . THR A 1 94 ? 19.221 -5.793 -16.450 1.00 81.75 94 THR A O 1
ATOM 751 N N . SER A 1 95 ? 17.609 -4.256 -16.713 1.00 84.69 95 SER A N 1
ATOM 752 C CA . SER A 1 95 ? 18.101 -3.340 -15.691 1.00 84.69 95 SER A CA 1
ATOM 753 C C . SER A 1 95 ? 17.209 -3.400 -14.457 1.00 84.69 95 SER A C 1
ATOM 755 O O . SER A 1 95 ? 15.980 -3.459 -14.555 1.00 84.69 95 SER A O 1
ATOM 757 N N . CYS A 1 96 ? 17.843 -3.383 -13.284 1.00 87.25 96 CYS A N 1
ATOM 758 C CA . CYS A 1 96 ? 17.140 -3.322 -12.013 1.00 87.25 96 CYS A CA 1
ATOM 759 C C . CYS A 1 96 ? 16.848 -1.869 -11.638 1.00 87.25 96 CYS A C 1
ATOM 761 O O . CYS A 1 96 ? 17.771 -1.064 -11.478 1.00 87.25 96 CYS A O 1
ATOM 763 N N . TYR A 1 97 ? 15.574 -1.548 -11.450 1.00 88.06 97 TYR A N 1
ATOM 764 C CA . TYR A 1 97 ? 15.110 -0.234 -11.024 1.00 88.06 97 TYR A CA 1
ATOM 765 C C . TYR A 1 97 ? 14.598 -0.305 -9.592 1.00 88.06 97 TYR A C 1
ATOM 767 O O . TYR A 1 97 ? 14.199 -1.365 -9.112 1.00 88.06 97 TYR A O 1
ATOM 775 N N . PHE A 1 98 ? 14.621 0.829 -8.893 1.00 88.06 98 PHE A N 1
ATOM 776 C CA . PHE A 1 98 ? 14.002 0.950 -7.580 1.00 88.06 98 PHE A CA 1
ATOM 777 C C . PHE A 1 98 ? 12.958 2.057 -7.587 1.00 88.06 98 PHE A C 1
ATOM 779 O O . PHE A 1 98 ? 13.125 3.072 -8.261 1.00 88.06 98 PHE A O 1
ATOM 786 N N . SER A 1 99 ? 11.901 1.875 -6.802 1.00 84.00 99 SER A N 1
ATOM 787 C CA . SER A 1 99 ? 10.906 2.912 -6.552 1.00 84.00 99 SER A CA 1
ATOM 788 C C . SER A 1 99 ? 10.574 2.971 -5.067 1.00 84.00 99 SER A C 1
ATOM 790 O O . SER A 1 99 ? 10.631 1.965 -4.357 1.00 84.00 99 SER A O 1
ATOM 792 N N . TYR A 1 100 ? 10.268 4.179 -4.607 1.00 82.50 100 TYR A N 1
ATOM 793 C CA . TYR A 1 100 ? 9.648 4.431 -3.310 1.00 82.50 100 TYR A CA 1
ATOM 794 C C . TYR A 1 100 ? 8.149 4.711 -3.468 1.00 82.50 100 TYR A C 1
ATOM 796 O O . TYR A 1 100 ? 7.425 4.734 -2.488 1.00 82.50 100 TYR A O 1
ATOM 804 N N . GLU A 1 101 ? 7.664 4.952 -4.681 1.00 82.00 101 GLU A N 1
ATOM 805 C CA . GLU A 1 101 ? 6.285 5.396 -4.896 1.00 82.00 101 GLU A CA 1
ATOM 806 C C . GLU A 1 101 ? 5.304 4.228 -4.982 1.00 82.00 101 GLU A C 1
ATOM 808 O O . GLU A 1 101 ? 4.144 4.378 -4.615 1.00 82.00 101 GLU A O 1
ATOM 813 N N . PHE A 1 102 ? 5.780 3.056 -5.408 1.00 81.75 102 PHE A N 1
ATOM 814 C CA . PHE A 1 102 ? 4.943 1.879 -5.614 1.00 81.75 102 PHE A CA 1
ATOM 815 C C . PHE A 1 102 ? 5.152 0.835 -4.524 1.00 81.75 102 PHE A C 1
ATOM 817 O O . PHE A 1 102 ? 6.275 0.577 -4.080 1.00 81.75 102 PHE A O 1
ATOM 824 N N . SER A 1 103 ? 4.066 0.176 -4.132 1.00 82.88 103 SER A N 1
ATOM 825 C CA . SER A 1 103 ? 4.115 -0.958 -3.216 1.00 82.88 103 SER A CA 1
ATOM 826 C C . SER A 1 103 ? 4.496 -2.242 -3.948 1.00 82.88 103 SER A C 1
ATOM 828 O O . SER A 1 103 ? 4.177 -2.443 -5.120 1.00 82.88 103 SER A O 1
ATOM 830 N N . ARG A 1 104 ? 5.077 -3.197 -3.211 1.00 82.12 104 ARG A N 1
ATOM 831 C CA . ARG A 1 104 ? 5.337 -4.556 -3.717 1.00 82.12 104 ARG A CA 1
ATOM 832 C C . ARG A 1 104 ? 4.094 -5.195 -4.343 1.00 82.12 104 ARG A C 1
ATOM 834 O O . ARG A 1 104 ? 4.201 -5.862 -5.363 1.00 82.12 104 ARG A O 1
ATOM 841 N N . GLN A 1 105 ? 2.937 -4.999 -3.711 1.00 82.38 105 GLN A N 1
ATOM 842 C CA . GLN A 1 105 ? 1.669 -5.565 -4.159 1.00 82.38 105 GLN A CA 1
ATOM 843 C C . GLN A 1 105 ? 1.261 -5.015 -5.532 1.00 82.38 105 GLN A C 1
ATOM 845 O O . GLN A 1 105 ? 0.890 -5.797 -6.392 1.00 82.38 105 GLN A O 1
ATOM 850 N N . GLU A 1 106 ? 1.383 -3.701 -5.741 1.00 84.31 106 GLU A N 1
ATOM 851 C CA . GLU A 1 106 ? 0.979 -3.029 -6.984 1.00 84.31 106 GLU A CA 1
ATOM 852 C C . GLU A 1 106 ? 1.810 -3.506 -8.176 1.00 84.31 106 GLU A C 1
ATOM 854 O O . GLU A 1 106 ? 1.262 -3.858 -9.212 1.00 84.31 106 GLU A O 1
ATOM 859 N N . ILE A 1 107 ? 3.132 -3.600 -8.012 1.00 84.19 107 ILE A N 1
ATOM 860 C CA . ILE A 1 107 ? 4.016 -4.077 -9.084 1.00 84.19 107 ILE A CA 1
ATOM 861 C C . ILE A 1 107 ? 3.854 -5.589 -9.313 1.00 84.19 107 ILE A C 1
ATOM 863 O O . ILE A 1 107 ? 3.894 -6.054 -10.451 1.00 84.19 107 ILE A O 1
ATOM 867 N N . SER A 1 108 ? 3.615 -6.363 -8.249 1.00 83.31 108 SER A N 1
ATOM 868 C CA . SER A 1 108 ? 3.380 -7.805 -8.363 1.00 83.31 108 SER A CA 1
ATOM 869 C C . SER A 1 108 ? 2.035 -8.148 -9.009 1.00 83.31 108 SER A C 1
ATOM 871 O O . SER A 1 108 ? 1.941 -9.199 -9.639 1.00 83.31 108 SER A O 1
ATOM 873 N N . ASP A 1 109 ? 1.014 -7.298 -8.871 1.00 85.81 109 ASP A N 1
ATOM 874 C CA . ASP A 1 109 ? -0.295 -7.456 -9.528 1.00 85.81 109 ASP A CA 1
ATOM 875 C C . ASP A 1 109 ? -0.184 -7.293 -11.053 1.00 85.81 109 ASP A C 1
ATOM 877 O O . ASP A 1 109 ? -0.861 -7.980 -11.813 1.00 85.81 109 ASP A O 1
ATOM 881 N N . LEU A 1 110 ? 0.777 -6.479 -11.504 1.00 85.06 110 LEU A N 1
ATOM 882 C CA . LEU A 1 110 ? 1.140 -6.337 -12.916 1.00 85.06 110 LEU A CA 1
ATOM 883 C C . LEU A 1 110 ? 1.925 -7.540 -13.469 1.00 85.06 110 LEU A C 1
ATOM 885 O O . LEU A 1 110 ? 2.250 -7.557 -14.652 1.00 85.06 110 LEU A O 1
ATOM 889 N N . GLY A 1 111 ? 2.240 -8.541 -12.640 1.00 82.62 111 GLY A N 1
ATOM 890 C CA . GLY A 1 111 ? 3.000 -9.728 -13.042 1.00 82.62 111 GLY A CA 1
ATOM 891 C C . GLY A 1 111 ? 4.520 -9.546 -13.026 1.00 82.62 111 GLY A C 1
ATOM 892 O O . GLY A 1 111 ? 5.244 -10.411 -13.517 1.00 82.62 111 GLY A O 1
ATOM 893 N N . VAL A 1 112 ? 5.022 -8.455 -12.440 1.00 84.31 112 VAL A N 1
ATOM 894 C CA . VAL A 1 112 ? 6.461 -8.187 -12.338 1.00 84.31 112 VAL A CA 1
ATOM 895 C C . VAL A 1 112 ? 6.994 -8.656 -10.988 1.00 84.31 112 VAL A C 1
ATOM 897 O O . VAL A 1 112 ? 6.433 -8.357 -9.934 1.00 84.31 112 VAL A O 1
ATOM 900 N N . GLU A 1 113 ? 8.106 -9.391 -11.005 1.00 85.06 113 GLU A N 1
ATOM 901 C CA . GLU A 1 113 ? 8.756 -9.851 -9.780 1.00 85.06 113 GLU A CA 1
ATOM 902 C C . GLU A 1 113 ? 9.418 -8.677 -9.039 1.00 85.06 113 GLU A C 1
ATOM 904 O O . GLU A 1 113 ? 10.152 -7.873 -9.622 1.00 85.06 113 GLU A O 1
ATOM 909 N N . VAL A 1 114 ? 9.126 -8.570 -7.739 1.00 86.62 114 VAL A N 1
ATOM 910 C CA . VAL A 1 114 ? 9.580 -7.473 -6.878 1.00 86.62 114 VAL A CA 1
ATOM 911 C C . VAL A 1 114 ? 10.470 -8.003 -5.766 1.00 86.62 114 VAL A C 1
ATOM 913 O O . VAL A 1 114 ? 10.108 -8.932 -5.036 1.00 86.62 114 VAL A O 1
ATOM 916 N N . TYR A 1 115 ? 11.586 -7.319 -5.566 1.00 85.62 115 TYR A N 1
ATOM 917 C CA . TYR A 1 115 ? 12.641 -7.659 -4.632 1.00 85.62 115 TYR A CA 1
ATOM 918 C C . TYR A 1 115 ? 12.800 -6.593 -3.548 1.00 85.62 115 TYR A C 1
ATOM 920 O O . TYR A 1 115 ? 12.562 -5.403 -3.754 1.00 85.62 115 TYR A O 1
ATOM 928 N N . LEU A 1 116 ? 13.235 -7.034 -2.368 1.00 83.50 116 LEU A N 1
ATOM 929 C CA . LEU A 1 116 ? 13.535 -6.153 -1.233 1.00 83.50 116 LEU A CA 1
ATOM 930 C C . LEU A 1 116 ? 14.944 -5.553 -1.316 1.00 83.50 116 LEU A C 1
ATOM 932 O O . LEU A 1 116 ? 15.212 -4.513 -0.719 1.00 83.50 116 LEU A O 1
ATOM 936 N N . THR A 1 117 ? 15.850 -6.198 -2.053 1.00 83.19 117 THR A N 1
ATOM 937 C CA . THR A 1 117 ? 17.217 -5.718 -2.270 1.00 83.19 117 THR A CA 1
ATOM 938 C C . THR A 1 117 ? 17.600 -5.854 -3.738 1.00 83.19 117 THR A C 1
ATOM 940 O O . THR A 1 117 ? 17.101 -6.733 -4.441 1.00 83.19 117 THR A O 1
ATOM 943 N N . SER A 1 118 ? 18.516 -5.000 -4.198 1.00 82.88 118 SER A N 1
ATOM 944 C CA . SER A 1 118 ? 19.047 -5.042 -5.566 1.00 82.88 118 SER A CA 1
ATOM 945 C C . SER A 1 118 ? 19.801 -6.335 -5.882 1.00 82.88 118 SER A C 1
ATOM 947 O O . SER A 1 118 ? 19.920 -6.695 -7.043 1.00 82.88 118 SER A O 1
ATOM 949 N N . GLU A 1 119 ? 20.311 -7.032 -4.866 1.00 81.62 119 GLU A N 1
ATOM 950 C CA . GLU A 1 119 ? 21.073 -8.280 -5.020 1.00 81.62 119 GLU A CA 1
ATOM 951 C C . GLU A 1 119 ? 20.203 -9.455 -5.471 1.00 81.62 119 GLU A C 1
ATOM 953 O O . GLU A 1 119 ? 20.695 -10.375 -6.113 1.00 81.62 119 GLU A O 1
ATOM 958 N N . HIS A 1 120 ? 18.908 -9.415 -5.153 1.00 82.12 120 HIS A N 1
ATOM 959 C CA . HIS A 1 120 ? 17.948 -10.428 -5.590 1.00 82.12 120 HIS A CA 1
ATOM 960 C C . HIS A 1 120 ? 17.343 -10.109 -6.959 1.00 82.12 120 HIS A C 1
ATOM 962 O O . HIS A 1 120 ? 16.551 -10.892 -7.468 1.00 82.12 120 HIS A O 1
ATOM 968 N N . CYS A 1 121 ? 17.692 -8.963 -7.540 1.00 82.56 121 CYS A N 1
ATOM 969 C CA . CYS A 1 121 ? 17.125 -8.489 -8.787 1.00 82.56 121 CYS A CA 1
ATOM 970 C C . CYS A 1 121 ? 17.732 -9.252 -9.967 1.00 82.56 121 CYS A C 1
ATOM 972 O O . CYS A 1 121 ? 18.718 -8.823 -10.567 1.00 82.56 121 CYS A O 1
ATOM 974 N N . ASP A 1 122 ? 17.156 -10.411 -10.273 1.00 80.62 122 ASP A N 1
ATOM 975 C CA . ASP A 1 122 ? 17.605 -11.281 -11.357 1.00 80.62 122 ASP A CA 1
ATOM 976 C C . ASP A 1 122 ? 16.838 -10.955 -12.642 1.00 80.62 122 ASP A C 1
ATOM 978 O O . ASP A 1 122 ? 15.897 -11.641 -13.046 1.00 80.62 122 ASP A O 1
ATOM 982 N N . CYS A 1 123 ? 17.222 -9.850 -13.280 1.00 80.19 123 CYS A N 1
ATOM 983 C CA . CYS A 1 123 ? 16.576 -9.392 -14.504 1.00 80.19 123 CYS A CA 1
ATOM 984 C C . CYS A 1 123 ? 16.981 -10.259 -15.689 1.00 80.19 123 CYS A C 1
ATOM 986 O O . CYS A 1 123 ? 17.950 -9.988 -16.402 1.00 80.19 123 CYS A O 1
ATOM 988 N N . LYS A 1 124 ? 16.218 -11.332 -15.895 1.00 74.31 124 LYS A N 1
ATOM 989 C CA . LYS A 1 124 ? 16.380 -12.191 -17.061 1.00 74.31 124 LYS A CA 1
ATOM 990 C C . LYS A 1 124 ? 15.878 -11.473 -18.312 1.00 74.31 124 LYS A C 1
ATOM 992 O O . LYS A 1 124 ? 14.838 -10.814 -18.266 1.00 74.31 124 LYS A O 1
ATOM 997 N N . PRO A 1 125 ? 16.579 -11.620 -19.449 1.00 64.44 125 PRO A N 1
ATOM 998 C CA . PRO A 1 125 ? 16.026 -11.192 -20.721 1.00 64.44 125 PRO A CA 1
ATOM 999 C C . PRO A 1 125 ? 14.678 -11.894 -20.951 1.00 64.44 125 PRO A C 1
ATOM 1001 O O . PRO A 1 125 ? 14.523 -13.055 -20.548 1.00 64.44 125 PRO A O 1
ATOM 1004 N N . PRO A 1 126 ? 13.707 -11.214 -21.587 1.00 62.94 126 PRO A N 1
ATOM 1005 C CA . PRO A 1 126 ? 12.419 -11.821 -21.878 1.00 62.94 126 PRO A CA 1
ATOM 1006 C C . PRO A 1 126 ? 12.624 -13.114 -22.681 1.00 62.94 126 PRO A C 1
ATOM 1008 O O . PRO A 1 126 ? 13.559 -13.192 -23.491 1.00 62.94 126 PRO A O 1
ATOM 1011 N N . PRO A 1 127 ? 11.781 -14.141 -22.469 1.00 63.53 127 PRO A N 1
ATOM 1012 C CA . PRO A 1 127 ? 11.860 -15.356 -23.261 1.00 63.53 127 PRO A CA 1
ATOM 1013 C C . PRO A 1 127 ? 11.722 -15.004 -24.751 1.00 63.53 127 PRO A C 1
ATOM 1015 O O . PRO A 1 127 ? 10.978 -14.081 -25.100 1.00 63.53 127 PRO A O 1
ATOM 1018 N N . PRO A 1 128 ? 12.436 -15.709 -25.646 1.00 67.69 128 PRO A N 1
ATOM 1019 C CA . PRO A 1 128 ? 12.285 -15.487 -27.075 1.00 67.69 128 PRO A CA 1
ATOM 1020 C C . PRO A 1 128 ? 10.814 -15.683 -27.479 1.00 67.69 128 PRO A C 1
ATOM 1022 O O . PRO A 1 128 ? 10.127 -16.525 -26.889 1.00 67.69 128 PRO A O 1
ATOM 1025 N N . PRO A 1 129 ? 10.315 -14.927 -28.475 1.00 67.06 129 PRO A N 1
ATOM 1026 C CA . PRO A 1 129 ? 8.953 -15.101 -28.955 1.00 67.06 129 PRO A CA 1
ATOM 1027 C C . PRO A 1 129 ? 8.735 -16.559 -29.391 1.00 67.06 129 PRO A C 1
ATOM 1029 O O . PRO A 1 129 ? 9.664 -17.183 -29.921 1.00 67.06 129 PRO A O 1
ATOM 1032 N N . PRO A 1 130 ? 7.531 -17.121 -29.179 1.00 71.31 130 PRO A N 1
ATOM 1033 C CA . PRO A 1 130 ? 7.226 -18.461 -29.651 1.00 71.31 130 PRO A CA 1
ATOM 1034 C C . PRO A 1 130 ? 7.444 -18.534 -31.170 1.00 71.31 130 PRO A C 1
ATOM 1036 O O . PRO A 1 130 ? 7.188 -17.550 -31.875 1.00 71.31 130 PRO A O 1
ATOM 1039 N N . PRO A 1 131 ? 7.916 -19.677 -31.700 1.00 77.06 131 PRO A N 1
ATOM 1040 C CA . PRO A 1 131 ? 8.058 -19.841 -33.138 1.00 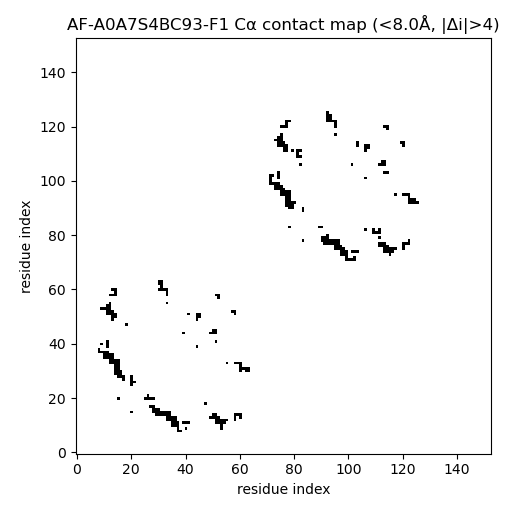77.06 131 PRO A CA 1
ATOM 1041 C C . PRO A 1 131 ? 6.701 -19.611 -33.824 1.00 77.06 131 PRO A C 1
ATOM 1043 O O . PRO A 1 131 ? 5.660 -19.960 -33.255 1.00 77.06 131 PRO A O 1
ATOM 1046 N N . PRO A 1 132 ? 6.682 -19.030 -35.038 1.00 77.81 132 PRO A N 1
ATOM 1047 C CA . PRO A 1 132 ? 5.446 -18.864 -35.788 1.00 77.81 132 PRO A CA 1
ATOM 1048 C C . PRO A 1 132 ? 4.767 -20.227 -35.953 1.00 77.81 132 PRO A C 1
ATOM 1050 O O . PRO A 1 132 ? 5.422 -21.223 -36.268 1.00 77.81 132 PRO A O 1
ATOM 1053 N N . SER A 1 133 ? 3.452 -20.277 -35.723 1.00 78.00 133 SER A N 1
ATOM 1054 C CA . SER A 1 133 ? 2.683 -21.496 -35.975 1.00 78.00 133 SER A CA 1
ATOM 1055 C C . SER A 1 133 ? 2.842 -21.911 -37.443 1.00 78.00 133 SER A C 1
ATOM 1057 O O . SER A 1 133 ? 2.843 -21.034 -38.315 1.00 78.00 133 SER A O 1
ATOM 1059 N N . PRO A 1 134 ? 2.975 -23.216 -37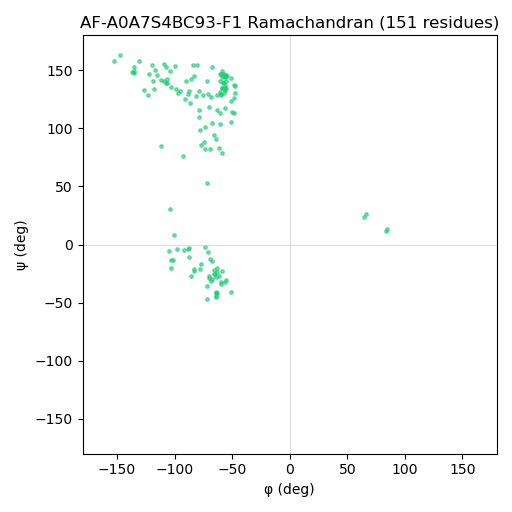.743 1.00 79.94 134 PRO A N 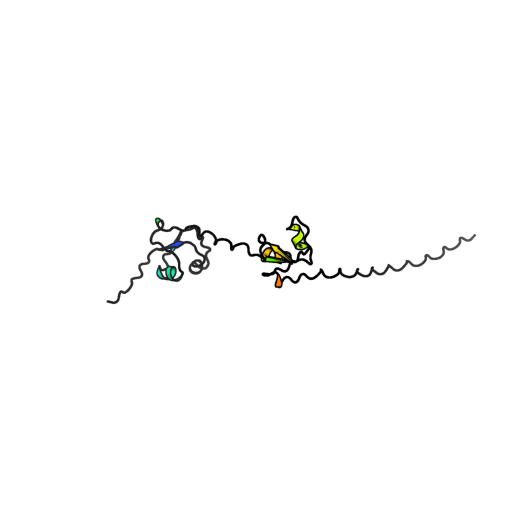1
ATOM 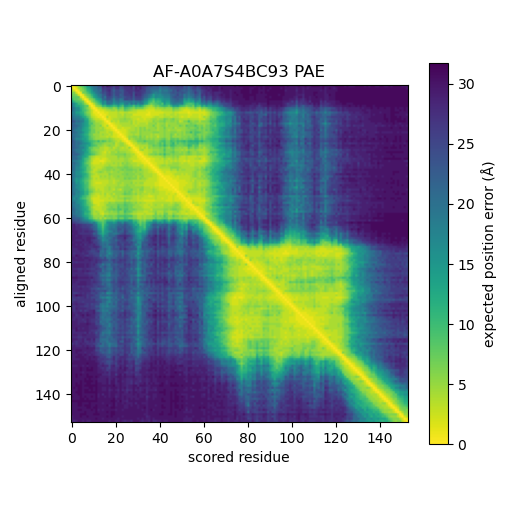1060 C CA . PRO A 1 134 ? 3.009 -23.680 -39.122 1.00 79.94 134 PRO A CA 1
ATOM 1061 C C . PRO A 1 134 ? 1.741 -23.212 -39.839 1.00 79.94 134 PRO A C 1
ATOM 1063 O O . PRO A 1 134 ? 0.639 -23.312 -39.295 1.00 79.94 134 PRO A O 1
ATOM 1066 N N . SER A 1 135 ? 1.896 -22.670 -41.049 1.00 79.25 135 SER A N 1
ATOM 1067 C CA . SER A 1 135 ? 0.750 -22.281 -41.869 1.00 79.25 135 SER A CA 1
ATOM 1068 C C . SER A 1 135 ? -0.184 -23.484 -42.063 1.00 79.25 135 SER A C 1
ATOM 1070 O O . SER A 1 135 ? 0.306 -24.605 -42.237 1.00 79.25 135 SER A O 1
ATOM 1072 N N . PRO A 1 136 ? -1.514 -23.287 -42.034 1.00 80.81 136 PRO A N 1
ATOM 1073 C CA . PRO A 1 136 ? -2.452 -24.369 -42.292 1.00 80.81 136 PRO A CA 1
ATOM 1074 C C . PRO A 1 136 ? -2.181 -24.993 -43.672 1.00 80.81 136 PRO A C 1
ATOM 1076 O O . PRO A 1 136 ? -1.775 -24.278 -44.596 1.00 80.81 136 PRO A O 1
ATOM 1079 N N . PRO A 1 137 ? -2.392 -26.313 -43.832 1.00 81.19 137 PRO A N 1
ATOM 1080 C CA . PRO A 1 137 ? -2.222 -26.973 -45.118 1.00 81.19 137 PRO A CA 1
ATOM 1081 C C . PRO A 1 137 ? -3.122 -26.309 -46.163 1.00 81.19 137 PRO A C 1
ATOM 1083 O O . PRO A 1 137 ? -4.294 -26.029 -45.899 1.00 81.19 137 PRO A O 1
ATOM 1086 N N . SER A 1 138 ? -2.572 -26.043 -47.350 1.00 79.88 138 SER A N 1
ATOM 1087 C CA . SER A 1 138 ? -3.361 -25.517 -48.462 1.00 79.88 138 SER A CA 1
ATOM 1088 C C . SER A 1 138 ? -4.513 -26.477 -48.787 1.00 79.88 138 SER A C 1
ATOM 1090 O O . SER A 1 138 ? -4.305 -27.695 -48.779 1.00 79.88 138 SER A O 1
ATOM 1092 N N . PRO A 1 139 ? -5.724 -25.964 -49.070 1.00 83.81 139 PRO A N 1
ATOM 1093 C CA . PRO A 1 139 ? -6.840 -26.809 -49.472 1.00 83.81 139 PRO A CA 1
ATOM 1094 C C . PRO A 1 139 ? -6.492 -27.590 -50.752 1.00 83.81 139 PRO A C 1
ATOM 1096 O O . PRO A 1 139 ? -5.728 -27.090 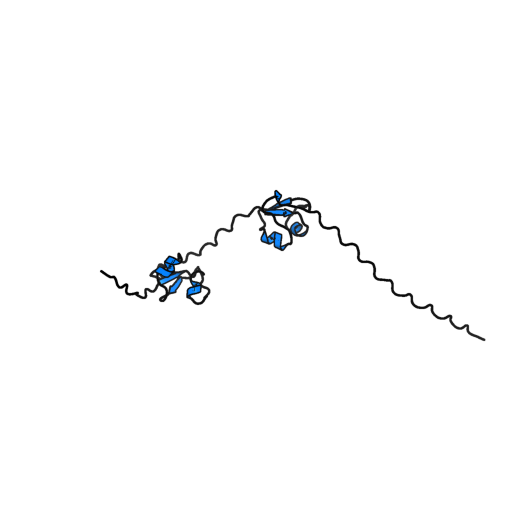-51.585 1.00 83.81 139 PRO A O 1
ATOM 1099 N N . PRO A 1 140 ? -7.039 -28.807 -50.928 1.00 81.81 140 PRO A N 1
ATOM 1100 C CA . PRO A 1 140 ? -6.820 -29.590 -52.137 1.00 81.81 140 PRO A CA 1
ATOM 1101 C C . PRO A 1 140 ? -7.296 -28.808 -53.364 1.00 81.81 140 PRO A C 1
ATOM 1103 O O . PRO A 1 140 ? -8.385 -28.227 -53.356 1.00 81.81 140 PRO A O 1
ATOM 1106 N N . LEU A 1 141 ? -6.473 -28.793 -54.418 1.00 80.75 141 LEU A N 1
ATOM 1107 C CA . LEU A 1 141 ? -6.859 -28.211 -55.701 1.00 80.75 141 LEU A CA 1
ATOM 1108 C C . LEU A 1 141 ? -8.153 -28.882 -56.196 1.00 80.75 141 LEU A C 1
ATOM 1110 O O . LEU A 1 141 ? -8.262 -30.111 -56.119 1.00 80.75 141 LEU A O 1
ATOM 1114 N N . PRO A 1 142 ? -9.121 -28.111 -56.726 1.00 81.38 142 PRO A N 1
ATOM 1115 C CA . PRO A 1 142 ? -10.295 -28.693 -57.352 1.00 81.38 142 PRO A CA 1
ATOM 1116 C C . PRO A 1 142 ? -9.871 -29.587 -58.529 1.00 81.38 142 PRO A C 1
ATOM 1118 O O . PRO A 1 142 ? -8.876 -29.290 -59.200 1.00 81.38 142 PRO A O 1
ATOM 1121 N N . PRO A 1 143 ? -10.605 -30.683 -58.793 1.00 82.38 143 PRO A N 1
ATOM 1122 C CA . PRO A 1 143 ? -10.300 -31.557 -59.912 1.00 82.38 143 PRO A CA 1
ATOM 1123 C C . PRO A 1 143 ? -10.344 -30.769 -61.232 1.00 82.38 143 PRO A C 1
ATOM 1125 O O . PRO A 1 143 ? -11.177 -29.867 -61.383 1.00 82.38 143 PRO A O 1
ATOM 1128 N N . PRO A 1 144 ? -9.466 -31.096 -62.198 1.00 77.38 144 PRO A N 1
ATOM 1129 C CA . PRO A 1 144 ? -9.522 -30.495 -63.521 1.00 77.38 144 PRO A CA 1
ATOM 1130 C C . PRO A 1 144 ? -10.908 -30.731 -64.129 1.00 77.38 144 PRO A C 1
ATOM 1132 O O . PRO A 1 144 ? -11.449 -31.837 -64.069 1.00 77.38 144 PRO A O 1
ATOM 1135 N N . SER A 1 145 ? -11.499 -29.672 -64.686 1.00 79.44 145 SER A N 1
ATOM 1136 C CA . SER A 1 145 ? -12.791 -29.769 -65.364 1.00 79.44 145 SER A CA 1
ATOM 1137 C C . SER A 1 145 ? -12.691 -30.743 -66.545 1.00 79.44 145 SER A C 1
ATOM 1139 O O . SER A 1 145 ? -11.668 -30.744 -67.237 1.00 79.44 145 SER A O 1
ATOM 1141 N N . PRO A 1 146 ? -13.717 -31.578 -66.786 1.00 79.31 146 PRO A N 1
ATOM 1142 C CA . PRO A 1 146 ? -13.704 -32.506 -67.906 1.00 79.31 146 PRO A CA 1
ATOM 1143 C C . PRO A 1 146 ? -13.589 -31.744 -69.236 1.00 79.31 146 PRO A C 1
ATOM 1145 O O . PRO A 1 146 ? -14.122 -30.634 -69.354 1.00 79.31 146 PRO A O 1
ATOM 1148 N N . PRO A 1 147 ? -12.907 -32.315 -70.245 1.00 76.25 147 PRO A N 1
ATOM 1149 C CA . PRO A 1 147 ? -12.843 -31.709 -71.564 1.00 76.25 147 PRO A CA 1
ATOM 1150 C C . PRO A 1 147 ? -14.259 -31.569 -72.127 1.00 76.25 147 PRO A C 1
ATOM 1152 O O . PRO A 1 147 ? -15.045 -32.518 -72.126 1.00 76.25 147 PRO A O 1
ATOM 1155 N N . SER A 1 148 ? -14.578 -30.363 -72.591 1.00 76.75 148 SER A N 1
ATOM 1156 C CA . SER A 1 148 ? -15.848 -30.070 -73.249 1.00 76.75 148 SER A CA 1
ATOM 1157 C C . SER A 1 148 ? -15.987 -30.945 -74.506 1.00 76.75 148 SER A C 1
ATOM 1159 O O . SER A 1 148 ? -15.032 -31.008 -75.289 1.00 76.75 148 SER A O 1
ATOM 1161 N N . PRO A 1 149 ? -17.122 -31.636 -74.729 1.00 73.19 149 PRO A N 1
ATOM 1162 C CA . PRO A 1 149 ? -17.319 -32.406 -75.949 1.00 73.19 149 PRO A CA 1
ATOM 1163 C C . PRO A 1 149 ? -17.315 -31.460 -77.154 1.00 73.19 149 PRO A C 1
ATOM 1165 O O . PRO A 1 149 ? -18.025 -30.453 -77.172 1.00 73.19 149 PRO A O 1
ATOM 1168 N N . SER A 1 150 ? -16.496 -31.777 -78.161 1.00 69.44 150 SER A N 1
ATOM 1169 C CA . SER A 1 150 ? -16.519 -31.047 -79.430 1.00 69.44 150 SER A CA 1
ATOM 1170 C C . SER A 1 150 ? -17.910 -31.143 -80.067 1.00 69.44 150 SER A C 1
ATOM 1172 O O . SER A 1 150 ? -18.471 -32.242 -80.125 1.00 69.44 150 SER A O 1
ATOM 1174 N N . PRO A 1 151 ? -18.471 -30.031 -80.567 1.00 68.12 151 PRO A N 1
ATOM 1175 C CA . PRO A 1 151 ? -19.706 -30.068 -81.334 1.00 68.12 151 PRO A CA 1
ATOM 1176 C C . PRO A 1 151 ? -19.458 -30.770 -82.677 1.00 68.12 151 PRO A C 1
ATOM 1178 O O . PRO A 1 151 ? -18.547 -30.405 -83.413 1.00 68.12 151 PRO A O 1
ATOM 1181 N N . THR A 1 152 ? -20.267 -31.787 -82.980 1.00 55.44 152 THR A N 1
ATOM 1182 C CA . THR A 1 152 ? -20.336 -32.424 -84.308 1.00 55.44 152 THR A CA 1
ATOM 1183 C C . THR A 1 152 ? -21.408 -31.712 -85.132 1.00 55.44 152 THR A C 1
ATOM 1185 O O . THR A 1 152 ? -22.534 -31.559 -84.650 1.00 55.44 152 THR A O 1
ATOM 1188 N N . PRO A 1 153 ? -21.057 -31.212 -86.322 1.00 64.56 153 PRO A N 1
ATOM 1189 C CA . PRO A 1 153 ? -21.768 -31.612 -87.539 1.00 64.56 153 PRO A CA 1
ATOM 1190 C C . PRO A 1 153 ? -20.839 -32.014 -88.692 1.00 64.56 153 PRO A C 1
ATOM 1192 O O . PRO A 1 153 ? -19.792 -31.356 -88.886 1.00 64.56 153 PRO A O 1
#

Secondary structure (DSSP, 8-state):
-----------EEEE--HHHHGGGTT----TTSEEEESSS-HHHHHTTT--EESSTTT------PPPPPPP---EEEE--GGGGGG-SS---TTSEEEESSS-HHHHHHTT--EESSGGG---PPPPPPPPPPPPPPPPPPPPPPPPPPPPP-

Organism: Chrysotila carterae (NCBI:txid13221)

Radius of gyration: 36.01 Å; Cα contacts (8 Å, |Δi|>4): 186; chains: 1; bounding box: 46×45×143 Å

pLDDT: mean 76.24, std 12.03, range [34.0, 88.38]

Sequence (153 aa):
GYWVGQGRLMVVWFCGRPEVSSLFGGAQLSPTKCYLSATITTDELDARGMRWWSSQDECRCVPTTPPPSPPPQKIYFCGQSEVWHLFDYKIEPTSCYFSYEFSRQEISDLGVEVYLTSEHCDCKPPPPPPPPSPSPPSPPLPPPSPPSPSPTP

Solvent-accessible surface area (backbone atoms only — not comparable to full-atom values): 9909 Å² total; per-residue (Å²): 134,86,78,78,75,74,79,68,76,53,54,32,21,32,46,21,39,78,88,54,16,66,78,60,80,58,45,90,48,51,48,64,37,74,41,80,36,65,84,58,54,72,64,66,35,48,77,68,74,43,71,70,27,82,39,72,93,67,47,74,40,60,69,73,70,72,74,78,74,74,73,66,53,63,31,21,32,45,30,41,77,76,54,45,87,80,43,101,58,96,66,48,41,65,39,75,46,73,42,53,87,53,52,66,65,63,48,40,74,61,72,42,71,67,27,81,44,74,90,70,53,76,40,61,71,78,78,78,78,79,77,80,76,80,77,78,79,78,77,82,79,77,78,81,78,78,83,76,81,79,86,85,134

Foldseek 3Di:
DDPPPPPPLQWKKFAQDQLCCVVVVNDRGHLQDIDIDSPDDPVNCVVSVTDMDSDPVPHGSDPPPPPPDPQQQWKKWAQDPLCCVVDPDDGDLQDIDIDSPDDCVRCVVSVTHIDNDPVPHRRDDPDPPDPDDPDPDDPDDDDPDDDDDDDDD

Mean predicted aligned error: 18.52 Å